Protein AF-A0A937XP77-F1 (afdb_monomer_lite)

Secondary structure (DSSP, 8-state):
--SSGGG--------TTSSS------S-EEEEEETTEEEEEPPPPS----TTS-HHHHHHT-GGGTTTGGGSSSTT--SSS-TT-HHHHHHHTTSS-HHHHHHHHHHHHHH--

pLDDT: mean 81.27, std 15.43, range [44.59, 96.25]

Structure (mmCIF, N/CA/C/O backbone):
data_AF-A0A937XP77-F1
#
_entry.id   AF-A0A937XP77-F1
#
loop_
_atom_site.group_PDB
_atom_site.id
_atom_site.type_symbol
_atom_site.label_atom_id
_atom_site.label_alt_id
_atom_site.label_comp_id
_atom_site.label_asym_id
_atom_site.label_entity_id
_atom_site.label_seq_id
_atom_site.pdbx_PDB_ins_code
_atom_site.Cartn_x
_atom_site.Cartn_y
_atom_site.Cartn_z
_atom_site.occupancy
_atom_site.B_iso_or_equiv
_atom_site.auth_seq_id
_atom_site.auth_comp_id
_atom_site.auth_asym_id
_atom_site.auth_atom_id
_atom_site.pdbx_PDB_model_num
ATOM 1 N N . ASN A 1 1 ? 18.443 -6.732 -19.332 1.00 65.56 1 ASN A N 1
ATOM 2 C CA . ASN A 1 1 ? 19.636 -7.453 -19.828 1.00 65.56 1 ASN A CA 1
ATOM 3 C C . ASN A 1 1 ? 19.634 -8.912 -19.388 1.00 65.56 1 ASN A C 1
ATOM 5 O O . ASN A 1 1 ? 19.532 -9.749 -20.256 1.00 65.56 1 ASN A O 1
ATOM 9 N N . ALA A 1 2 ? 19.617 -9.268 -18.096 1.00 82.00 2 ALA A N 1
ATOM 10 C CA . ALA A 1 2 ? 19.561 -10.694 -17.706 1.00 82.00 2 ALA A CA 1
ATOM 11 C C . ALA A 1 2 ? 18.306 -11.449 -18.210 1.00 82.00 2 ALA A C 1
ATOM 13 O O . ALA A 1 2 ? 18.408 -12.584 -18.653 1.00 82.00 2 ALA A O 1
ATOM 14 N N . LEU A 1 3 ? 17.128 -10.810 -18.170 1.00 79.50 3 LEU A N 1
ATOM 15 C CA . LEU A 1 3 ? 15.864 -11.410 -18.633 1.00 79.50 3 LEU A CA 1
ATOM 16 C C . LEU A 1 3 ? 15.603 -11.235 -20.138 1.00 79.50 3 LEU A C 1
ATOM 18 O O . LEU A 1 3 ? 14.852 -11.997 -20.726 1.00 79.50 3 LEU A O 1
ATOM 22 N N . VAL A 1 4 ? 16.206 -10.218 -20.752 1.00 81.06 4 VAL A N 1
ATOM 23 C CA . VAL A 1 4 ? 16.132 -9.937 -22.192 1.00 81.06 4 VAL A C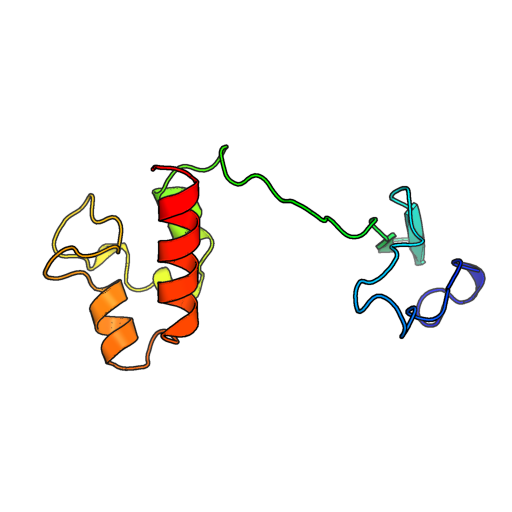A 1
ATOM 24 C C . VAL A 1 4 ? 17.550 -9.532 -22.602 1.00 81.06 4 VAL A C 1
ATOM 26 O O . VAL A 1 4 ? 17.911 -8.367 -22.385 1.00 81.06 4 VAL A O 1
ATOM 29 N N . PRO A 1 5 ? 18.384 -10.482 -23.067 1.00 78.50 5 PRO A N 1
ATOM 30 C CA . PRO A 1 5 ? 19.803 -10.249 -23.359 1.00 78.50 5 PRO A CA 1
ATOM 31 C C . PRO A 1 5 ? 20.014 -9.132 -24.378 1.00 78.50 5 PRO A C 1
ATOM 33 O O . PRO A 1 5 ? 20.790 -8.211 -24.133 1.00 78.50 5 PRO A O 1
ATOM 36 N N . ASP A 1 6 ? 19.204 -9.129 -25.436 1.00 78.62 6 ASP A N 1
ATOM 37 C CA . ASP A 1 6 ? 19.309 -8.173 -26.544 1.00 78.62 6 ASP A CA 1
ATOM 38 C C . ASP A 1 6 ? 18.701 -6.798 -26.231 1.00 78.62 6 ASP A C 1
ATOM 40 O O . ASP A 1 6 ? 18.741 -5.885 -27.055 1.00 78.62 6 ASP A O 1
ATOM 44 N N . ALA A 1 7 ? 18.129 -6.615 -25.034 1.00 73.75 7 ALA A N 1
ATOM 45 C CA . ALA A 1 7 ? 17.506 -5.353 -24.651 1.00 73.75 7 ALA A CA 1
ATOM 46 C C . ALA A 1 7 ? 18.498 -4.184 -24.630 1.00 73.75 7 ALA A C 1
ATOM 48 O O . ALA A 1 7 ? 18.054 -3.041 -24.771 1.00 73.75 7 ALA A O 1
ATOM 49 N N . ASN A 1 8 ? 19.793 -4.462 -24.397 1.00 72.50 8 ASN A N 1
ATOM 50 C CA . ASN A 1 8 ? 20.855 -3.467 -24.200 1.00 72.50 8 ASN A CA 1
ATOM 51 C C . ASN A 1 8 ? 20.374 -2.268 -23.362 1.00 72.50 8 ASN A C 1
ATOM 53 O O . ASN A 1 8 ? 20.649 -1.106 -23.665 1.00 72.50 8 ASN A O 1
ATOM 57 N N . ALA A 1 9 ? 19.580 -2.555 -22.324 1.00 65.88 9 ALA A N 1
ATOM 58 C CA . ALA A 1 9 ? 18.983 -1.544 -21.474 1.00 65.88 9 ALA A CA 1
ATOM 59 C C . ALA A 1 9 ? 20.109 -0.810 -20.745 1.00 65.88 9 ALA A C 1
ATOM 61 O O . ALA A 1 9 ? 20.993 -1.450 -20.168 1.00 65.88 9 ALA A O 1
ATOM 62 N N . ALA A 1 10 ? 20.084 0.522 -20.799 1.00 65.50 10 ALA A N 1
ATOM 63 C CA . ALA A 1 10 ? 21.100 1.353 -20.176 1.00 65.50 10 ALA A CA 1
ATOM 64 C C . ALA A 1 10 ? 21.065 1.162 -18.654 1.00 65.50 10 ALA A C 1
ATOM 66 O O . ALA A 1 10 ? 20.130 1.588 -17.981 1.00 65.50 10 ALA A O 1
ATOM 67 N N . THR A 1 11 ? 22.100 0.533 -18.110 1.00 61.91 11 THR A N 1
ATOM 68 C CA . THR A 1 11 ? 22.314 0.405 -16.668 1.00 61.91 11 THR A CA 1
ATOM 69 C C . THR A 1 11 ? 23.359 1.424 -16.234 1.00 61.91 11 THR A C 1
ATOM 71 O O . THR A 1 11 ? 24.398 1.553 -16.879 1.00 61.91 11 THR A O 1
ATOM 74 N N . ARG A 1 12 ? 23.121 2.144 -15.138 1.00 57.00 12 ARG A N 1
ATOM 75 C CA . ARG A 1 12 ? 24.156 2.936 -14.457 1.00 57.00 12 ARG A CA 1
ATOM 76 C C . ARG A 1 12 ? 24.284 2.462 -13.021 1.00 57.00 12 ARG A C 1
ATOM 78 O O . ARG A 1 12 ? 23.292 2.049 -12.423 1.00 57.00 12 ARG A O 1
ATOM 85 N N . GLU A 1 13 ? 25.496 2.545 -12.482 1.00 53.12 13 GLU A N 1
ATOM 86 C CA . GLU A 1 13 ? 25.729 2.330 -11.058 1.00 53.12 13 GLU A CA 1
ATOM 87 C C . GLU A 1 13 ? 24.952 3.357 -10.228 1.00 53.12 13 GLU A C 1
ATOM 89 O O . GLU A 1 13 ? 24.799 4.526 -10.602 1.00 53.12 13 GLU A O 1
ATOM 94 N N . ILE A 1 14 ? 24.430 2.901 -9.091 1.00 53.25 14 ILE A N 1
ATOM 95 C CA . ILE A 1 14 ? 23.758 3.753 -8.115 1.00 53.25 14 ILE A CA 1
ATOM 96 C C . ILE A 1 14 ? 24.819 4.705 -7.550 1.00 53.25 14 ILE A C 1
ATOM 98 O O . ILE A 1 14 ? 25.799 4.259 -6.962 1.00 53.25 14 ILE A O 1
ATOM 102 N N . SER A 1 15 ? 24.641 6.017 -7.736 1.00 44.59 15 SER A N 1
ATOM 103 C CA . SER A 1 15 ? 25.558 7.015 -7.175 1.00 44.59 15 SER A CA 1
ATOM 104 C C . SER A 1 15 ? 25.566 6.913 -5.648 1.00 44.59 15 SER A C 1
ATOM 106 O O . SER A 1 15 ? 24.582 7.249 -4.988 1.00 44.59 15 SER A O 1
ATOM 108 N N . THR A 1 16 ? 26.692 6.471 -5.090 1.00 48.25 16 THR A N 1
ATOM 109 C CA . THR A 1 16 ? 26.925 6.341 -3.643 1.00 48.25 16 THR A CA 1
ATOM 110 C C . THR A 1 16 ? 26.972 7.690 -2.920 1.00 48.25 16 THR A C 1
ATOM 112 O O . THR A 1 16 ? 26.766 7.743 -1.713 1.00 48.25 16 THR A O 1
ATOM 115 N N . PHE A 1 17 ? 27.184 8.789 -3.652 1.00 47.03 17 PHE A N 1
ATOM 116 C CA . PHE A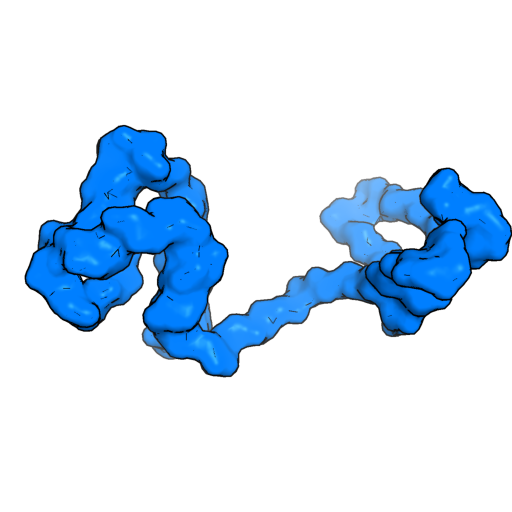 1 17 ? 27.362 10.133 -3.095 1.00 47.03 17 PHE A CA 1
ATOM 117 C C . PHE A 1 17 ? 26.050 10.815 -2.674 1.00 47.03 17 PHE A C 1
ATOM 119 O O . PHE A 1 17 ? 26.049 11.639 -1.767 1.00 47.03 17 PHE A O 1
ATOM 126 N N . LEU A 1 18 ? 24.923 10.495 -3.322 1.00 51.62 18 LEU A N 1
ATOM 127 C CA . LEU A 1 18 ? 23.665 11.237 -3.143 1.00 51.62 18 LEU A CA 1
ATOM 128 C C . LEU A 1 18 ? 22.609 10.515 -2.300 1.00 51.62 18 LEU A C 1
ATOM 130 O O . LEU A 1 18 ? 21.539 11.086 -2.099 1.00 51.62 18 LEU A O 1
ATOM 134 N N . ALA A 1 19 ? 22.858 9.267 -1.874 1.00 44.66 19 ALA A N 1
ATOM 135 C CA . ALA A 1 19 ? 21.880 8.396 -1.198 1.00 44.66 19 ALA A CA 1
ATOM 136 C C . ALA A 1 19 ? 20.473 8.396 -1.848 1.00 44.66 19 ALA A C 1
ATOM 138 O O . ALA A 1 19 ? 19.473 8.047 -1.227 1.00 44.66 19 ALA A O 1
ATOM 139 N N . SER A 1 20 ? 20.391 8.788 -3.120 1.00 47.44 20 SER A N 1
ATOM 140 C CA . SER A 1 20 ? 19.176 8.859 -3.911 1.00 47.44 20 SER A CA 1
ATOM 141 C C . SER A 1 20 ? 19.513 8.313 -5.287 1.00 47.44 20 SER A C 1
ATOM 143 O O . SER A 1 20 ? 20.443 8.761 -5.964 1.00 47.44 20 SER A O 1
ATOM 145 N N . GLY A 1 21 ? 18.789 7.269 -5.683 1.00 47.75 21 GLY A N 1
ATOM 146 C CA . GLY A 1 21 ? 18.933 6.688 -7.006 1.00 47.75 21 GLY A CA 1
ATOM 147 C C . GLY A 1 21 ? 18.616 7.753 -8.049 1.00 47.75 21 GLY A C 1
ATOM 148 O O . GLY A 1 21 ? 17.482 8.221 -8.154 1.00 47.75 21 GLY A O 1
ATOM 149 N N . LYS A 1 22 ? 19.610 8.156 -8.842 1.00 49.66 22 LYS A N 1
ATOM 150 C CA . LYS A 1 22 ? 19.355 8.943 -10.046 1.00 49.66 22 LYS A CA 1
ATOM 151 C C . LYS A 1 22 ? 18.715 7.997 -11.059 1.00 49.66 22 LYS A C 1
ATOM 153 O O . LYS A 1 22 ? 19.414 7.222 -11.712 1.00 49.66 22 LYS A O 1
ATOM 158 N N . HIS A 1 23 ? 17.383 8.008 -11.131 1.00 54.66 23 HIS A N 1
ATOM 159 C CA . HIS A 1 23 ? 16.638 7.211 -12.103 1.00 54.66 23 HIS A CA 1
ATOM 160 C C . HIS A 1 23 ? 17.161 7.551 -13.501 1.00 54.66 23 HIS A C 1
ATOM 162 O O . HIS A 1 23 ? 17.073 8.691 -13.951 1.00 54.66 23 HIS A O 1
ATOM 168 N N . THR A 1 24 ? 17.815 6.581 -14.137 1.00 50.97 24 THR A N 1
ATOM 169 C CA . THR A 1 24 ? 18.416 6.768 -15.464 1.00 50.97 24 THR A CA 1
ATOM 170 C C . THR A 1 24 ? 17.368 6.559 -16.560 1.00 50.97 24 THR A C 1
ATOM 172 O O . THR A 1 24 ? 17.459 7.169 -17.621 1.00 50.97 24 THR A O 1
ATOM 175 N N . THR A 1 25 ? 16.337 5.763 -16.274 1.00 54.72 25 THR A N 1
ATOM 176 C CA . THR A 1 25 ? 15.164 5.559 -17.123 1.00 54.72 25 THR A CA 1
ATOM 177 C C . THR A 1 25 ? 14.254 6.786 -17.025 1.00 54.72 25 THR A C 1
ATOM 179 O O . THR A 1 25 ? 13.742 7.081 -15.947 1.00 54.72 25 THR A O 1
ATOM 182 N N . THR A 1 26 ? 14.090 7.528 -18.124 1.00 60.81 26 THR A N 1
ATOM 183 C CA . THR A 1 26 ? 13.254 8.746 -18.211 1.00 60.81 26 THR A CA 1
ATOM 184 C C . THR A 1 26 ? 11.906 8.514 -18.897 1.00 60.81 26 THR A C 1
ATOM 186 O O . THR A 1 26 ? 11.027 9.365 -18.812 1.00 60.81 26 THR A O 1
ATOM 189 N N . TYR A 1 27 ? 11.721 7.369 -19.556 1.00 70.81 27 TYR A N 1
ATOM 190 C CA . TYR A 1 27 ? 10.496 6.987 -20.260 1.00 70.81 27 TYR A CA 1
ATOM 191 C C . TYR A 1 27 ? 10.213 5.497 -20.066 1.00 70.81 27 TYR A C 1
ATOM 193 O O . TYR A 1 27 ? 11.141 4.705 -19.909 1.00 70.81 27 TYR A O 1
ATOM 201 N N . ALA A 1 28 ? 8.934 5.115 -20.081 1.00 81.69 28 ALA A N 1
ATOM 202 C CA . ALA A 1 28 ? 8.552 3.711 -20.023 1.00 81.69 28 ALA A CA 1
ATOM 203 C C . ALA A 1 28 ? 8.930 3.004 -21.332 1.00 81.69 28 ALA A C 1
ATOM 205 O O . ALA A 1 28 ? 8.676 3.531 -22.419 1.00 81.69 28 ALA A O 1
ATOM 206 N N . ARG A 1 29 ? 9.521 1.811 -21.246 1.00 82.12 29 ARG A N 1
ATOM 207 C CA . ARG A 1 29 ? 9.919 1.021 -22.417 1.00 82.12 29 ARG A CA 1
ATOM 208 C C . ARG A 1 29 ? 9.405 -0.405 -22.319 1.00 82.12 29 ARG A C 1
ATOM 210 O O . ARG A 1 29 ? 9.571 -1.065 -21.301 1.00 82.12 29 ARG A O 1
ATOM 217 N N . LEU A 1 30 ? 8.812 -0.885 -23.408 1.00 87.69 30 LEU A N 1
ATOM 218 C CA . LEU A 1 30 ? 8.351 -2.262 -23.534 1.00 87.69 30 LEU A CA 1
ATOM 219 C C . LEU A 1 30 ? 9.440 -3.128 -24.174 1.00 87.69 30 LEU A C 1
ATOM 221 O O . LEU A 1 30 ? 9.952 -2.814 -25.249 1.00 87.69 30 LEU A O 1
ATOM 225 N N . TYR A 1 31 ? 9.746 -4.246 -23.529 1.00 86.56 31 TYR A N 1
ATOM 226 C CA . TYR A 1 31 ? 10.644 -5.291 -24.000 1.00 86.56 31 TYR A CA 1
ATOM 227 C C . TYR A 1 31 ? 9.848 -6.574 -24.213 1.00 86.56 31 TYR A C 1
ATOM 229 O O . TYR A 1 31 ? 9.149 -7.023 -23.307 1.00 86.56 31 TYR A O 1
ATOM 237 N N . ARG A 1 32 ? 9.950 -7.191 -25.392 1.00 87.31 32 ARG A N 1
ATOM 238 C CA . ARG A 1 32 ? 9.355 -8.513 -25.628 1.00 87.31 32 ARG A CA 1
ATOM 239 C C . ARG A 1 32 ? 10.265 -9.587 -25.037 1.00 87.31 32 ARG A C 1
ATOM 241 O O . ARG A 1 32 ? 11.457 -9.598 -25.317 1.00 87.31 32 ARG A O 1
ATOM 248 N N . LEU A 1 33 ? 9.685 -10.463 -24.224 1.00 84.00 33 LEU A N 1
ATOM 249 C CA . LEU A 1 33 ? 10.355 -11.635 -23.652 1.00 84.00 33 LEU A CA 1
ATOM 250 C C . LEU A 1 33 ? 10.188 -12.856 -24.560 1.00 84.00 33 LEU A C 1
ATOM 252 O O . LEU A 1 33 ? 11.126 -13.617 -24.761 1.00 84.00 33 LEU A O 1
ATOM 256 N N . ALA A 1 34 ? 8.984 -13.037 -25.101 1.00 83.81 34 ALA A N 1
ATOM 257 C CA . ALA A 1 34 ? 8.635 -14.108 -26.025 1.00 83.81 34 ALA A CA 1
ATOM 258 C C . ALA A 1 34 ? 7.529 -13.633 -26.981 1.00 83.81 34 ALA A C 1
ATOM 260 O O . ALA A 1 34 ? 7.090 -12.482 -26.923 1.00 83.81 34 ALA A O 1
ATOM 261 N N . ALA A 1 35 ? 7.037 -14.530 -27.843 1.00 86.06 35 ALA A N 1
ATOM 262 C CA . ALA A 1 35 ? 5.964 -14.228 -28.794 1.00 86.06 35 ALA A CA 1
ATOM 263 C C . ALA A 1 35 ? 4.708 -13.640 -28.118 1.00 86.06 35 ALA A C 1
ATOM 265 O O . ALA A 1 35 ? 4.050 -12.766 -28.682 1.00 86.06 35 ALA A O 1
ATOM 266 N N . THR A 1 36 ? 4.410 -14.077 -26.892 1.00 91.69 36 THR A N 1
ATOM 267 C CA . THR A 1 36 ? 3.191 -13.722 -26.150 1.00 91.69 36 THR A CA 1
ATOM 268 C C . THR A 1 36 ? 3.449 -13.033 -24.807 1.00 91.69 36 THR A C 1
ATOM 270 O O . THR A 1 36 ? 2.507 -12.825 -24.047 1.00 91.69 36 THR A O 1
ATOM 273 N N . SER A 1 37 ? 4.691 -12.648 -24.489 1.00 91.31 37 SER A N 1
ATOM 274 C CA . SER A 1 37 ? 5.029 -12.011 -23.207 1.00 91.31 37 SER A CA 1
ATOM 275 C C . SER A 1 37 ? 5.950 -10.801 -23.364 1.00 91.31 37 SER A C 1
ATOM 277 O O . SER A 1 37 ? 6.787 -10.729 -24.269 1.00 91.31 37 SER A O 1
ATOM 279 N N . ALA A 1 38 ? 5.792 -9.829 -22.466 1.00 91.94 38 ALA A N 1
ATOM 280 C CA . ALA A 1 38 ? 6.569 -8.597 -22.455 1.00 91.94 38 ALA A CA 1
ATOM 281 C C . ALA A 1 38 ? 6.773 -8.062 -21.030 1.00 91.94 38 ALA A C 1
ATOM 283 O O . ALA A 1 38 ? 5.979 -8.339 -20.133 1.00 91.94 38 ALA A O 1
ATOM 284 N N . ILE A 1 39 ? 7.829 -7.274 -20.848 1.00 90.19 39 ILE A N 1
ATOM 285 C CA . ILE A 1 39 ? 8.119 -6.480 -19.650 1.00 90.19 39 ILE A CA 1
ATOM 286 C C . ILE A 1 39 ? 8.018 -5.009 -20.028 1.00 90.19 39 ILE A C 1
ATOM 288 O O . ILE A 1 39 ? 8.532 -4.606 -21.069 1.00 90.19 39 ILE A O 1
ATOM 292 N N . ILE A 1 40 ? 7.408 -4.201 -19.166 1.00 88.88 40 ILE A N 1
ATOM 293 C CA . ILE A 1 40 ? 7.481 -2.744 -19.257 1.00 88.88 40 ILE A CA 1
ATOM 294 C C . ILE A 1 40 ? 8.413 -2.266 -18.147 1.00 88.88 40 ILE A C 1
ATOM 296 O O . ILE A 1 40 ? 8.122 -2.460 -16.969 1.00 88.88 40 ILE A O 1
ATOM 300 N N . ASP A 1 41 ? 9.539 -1.674 -18.531 1.00 84.12 41 ASP A N 1
ATOM 301 C CA . ASP A 1 41 ? 10.427 -0.970 -17.611 1.00 84.12 41 ASP A CA 1
ATOM 302 C C . ASP A 1 41 ? 9.945 0.475 -17.493 1.00 84.12 41 ASP A C 1
ATOM 304 O O . ASP A 1 41 ? 9.933 1.209 -18.483 1.00 84.12 41 ASP A O 1
ATOM 308 N N . CYS A 1 42 ? 9.492 0.866 -16.306 1.00 78.19 42 CYS A N 1
ATOM 309 C CA . CYS A 1 42 ? 8.994 2.209 -16.037 1.00 78.19 42 CYS A CA 1
ATOM 310 C C . CYS A 1 42 ? 10.051 3.026 -15.286 1.00 78.19 42 CYS A C 1
ATOM 312 O O . CYS A 1 42 ? 10.778 2.478 -14.454 1.00 78.19 42 CYS A O 1
ATOM 314 N N . PRO A 1 43 ? 10.116 4.351 -15.509 1.00 77.25 43 PRO A N 1
ATOM 315 C CA . PRO A 1 43 ? 10.913 5.222 -14.658 1.00 77.25 43 PRO A CA 1
ATOM 316 C C . PRO A 1 43 ? 10.480 5.072 -13.194 1.00 77.25 43 PRO A C 1
ATOM 318 O O . PRO A 1 43 ? 9.301 4.865 -12.897 1.00 77.25 43 PRO A O 1
ATOM 321 N N . GLY A 1 44 ? 11.431 5.206 -12.269 1.00 66.75 44 GLY A N 1
ATOM 322 C CA . GLY A 1 44 ? 11.108 5.243 -10.848 1.00 66.75 44 GLY A CA 1
ATOM 323 C C . GLY A 1 44 ? 10.179 6.418 -10.547 1.00 66.75 44 GLY A C 1
ATOM 324 O O . GLY A 1 44 ? 10.507 7.571 -10.823 1.00 66.75 44 GLY A O 1
ATOM 325 N N . MET A 1 45 ? 9.010 6.117 -9.996 1.00 67.62 45 MET A N 1
ATOM 326 C CA . MET A 1 45 ? 8.054 7.107 -9.513 1.00 67.62 45 MET A CA 1
ATOM 327 C C . MET A 1 45 ? 8.574 7.740 -8.218 1.00 67.62 45 MET A C 1
ATOM 329 O O . MET A 1 45 ? 8.887 7.035 -7.260 1.00 67.62 45 MET A O 1
ATOM 333 N N . ARG A 1 46 ? 8.693 9.071 -8.199 1.00 61.50 46 ARG A N 1
ATOM 334 C CA . ARG A 1 46 ? 9.118 9.825 -7.006 1.00 61.50 46 ARG A CA 1
ATOM 335 C C . ARG A 1 46 ? 7.954 10.172 -6.089 1.00 61.50 46 ARG A C 1
ATOM 337 O O . ARG A 1 46 ? 8.121 10.188 -4.877 1.00 61.50 46 ARG A O 1
ATOM 344 N N . GLU A 1 47 ? 6.788 10.401 -6.675 1.00 62.97 47 GLU A N 1
ATOM 345 C CA . GLU A 1 47 ? 5.559 10.740 -5.972 1.00 62.97 47 GLU A CA 1
ATOM 346 C C . GLU A 1 47 ? 4.400 9.971 -6.607 1.00 62.97 47 GLU A C 1
ATOM 348 O O . GLU A 1 47 ? 4.354 9.775 -7.824 1.00 62.97 47 GLU A O 1
ATOM 353 N N . PHE A 1 48 ? 3.484 9.501 -5.766 1.00 67.19 48 PHE A N 1
ATOM 354 C CA . PHE A 1 48 ? 2.245 8.852 -6.174 1.00 67.19 48 PHE A CA 1
ATOM 355 C C . PHE A 1 48 ? 1.104 9.533 -5.440 1.00 67.19 48 PHE A C 1
ATOM 357 O O . PHE A 1 48 ? 1.021 9.431 -4.218 1.00 67.19 48 PHE A O 1
ATOM 364 N N . GLY A 1 49 ? 0.255 10.247 -6.175 1.00 68.81 49 GLY A N 1
ATOM 365 C CA . GLY A 1 49 ? -0.926 10.876 -5.597 1.00 68.81 49 GLY A CA 1
ATOM 366 C C . GLY A 1 49 ? -2.021 9.840 -5.373 1.00 68.81 49 GLY A C 1
ATOM 367 O O . GLY A 1 49 ? -2.511 9.243 -6.337 1.00 68.81 49 GLY A O 1
ATOM 368 N N . LEU A 1 50 ? -2.427 9.639 -4.119 1.00 81.56 50 LEU A N 1
ATOM 369 C CA . LEU A 1 50 ? -3.553 8.769 -3.765 1.00 81.56 50 LEU A CA 1
ATOM 370 C C . LEU A 1 50 ? -4.870 9.547 -3.624 1.00 81.56 50 LEU A C 1
ATOM 372 O O . LEU A 1 50 ? -5.897 8.935 -3.350 1.00 81.56 50 LEU A O 1
ATOM 376 N N . ALA A 1 51 ? -4.858 10.853 -3.909 1.00 76.06 51 ALA A N 1
ATOM 377 C CA . ALA A 1 51 ? -5.991 11.775 -3.792 1.00 76.06 51 ALA A CA 1
ATOM 378 C C . ALA A 1 51 ? -7.273 11.348 -4.529 1.00 76.06 51 ALA A C 1
ATOM 380 O O . ALA A 1 51 ? -8.366 11.792 -4.195 1.00 76.06 51 ALA A O 1
ATOM 381 N N . HIS A 1 52 ? -7.154 10.500 -5.551 1.00 81.25 52 HIS A N 1
ATOM 382 C CA . HIS A 1 52 ? -8.291 9.987 -6.316 1.00 81.25 52 HIS A CA 1
ATOM 383 C C . HIS A 1 52 ? -9.014 8.819 -5.625 1.00 81.25 52 HIS A C 1
ATOM 385 O O . HIS A 1 52 ? -10.109 8.446 -6.046 1.00 81.25 52 HIS A O 1
ATOM 391 N N . LEU A 1 53 ? -8.410 8.207 -4.605 1.00 87.75 53 LEU A N 1
ATOM 392 C CA . LEU A 1 53 ? -9.045 7.149 -3.830 1.00 87.75 53 LEU A CA 1
ATOM 393 C C . LEU A 1 53 ? -9.910 7.771 -2.736 1.00 87.75 53 LEU A C 1
ATOM 395 O O . LEU A 1 53 ? -9.579 8.823 -2.198 1.00 87.75 53 LEU A O 1
ATOM 399 N N . ASP A 1 54 ? -11.005 7.104 -2.380 1.00 89.25 54 ASP A N 1
ATOM 400 C CA . ASP A 1 54 ? -11.695 7.351 -1.115 1.00 89.25 54 ASP A CA 1
ATOM 401 C C . ASP A 1 54 ? -11.102 6.468 0.003 1.00 89.25 54 ASP A C 1
ATOM 403 O O . ASP A 1 54 ? -10.310 5.549 -0.236 1.00 89.25 54 ASP A O 1
ATOM 407 N N . TRP A 1 55 ? -11.485 6.737 1.254 1.00 88.25 55 TRP A N 1
ATOM 408 C CA . TRP A 1 55 ? -10.930 6.020 2.404 1.00 88.25 55 TRP A CA 1
ATOM 409 C C . TRP A 1 55 ? -11.235 4.512 2.362 1.00 88.25 55 TRP A C 1
ATOM 411 O O . TRP A 1 55 ? -10.448 3.708 2.863 1.00 88.25 55 TRP A O 1
ATOM 421 N N . ARG A 1 56 ? -12.356 4.116 1.737 1.00 90.06 56 ARG A N 1
ATOM 422 C CA . ARG A 1 56 ? -12.761 2.710 1.588 1.00 90.06 56 ARG A CA 1
ATOM 423 C C . ARG A 1 56 ? -11.841 1.988 0.610 1.00 90.06 56 ARG A C 1
ATOM 425 O O . ARG A 1 56 ? -11.349 0.905 0.920 1.00 90.06 56 ARG A O 1
ATOM 432 N N . ASN A 1 57 ? -11.568 2.598 -0.539 1.00 91.75 57 ASN A N 1
ATOM 433 C CA . ASN A 1 57 ? -10.659 2.073 -1.550 1.00 91.75 57 ASN A CA 1
ATOM 434 C C . ASN A 1 57 ? -9.213 2.063 -1.048 1.00 91.75 57 ASN A C 1
ATOM 436 O O . ASN A 1 57 ? -8.496 1.085 -1.275 1.00 91.75 57 ASN A O 1
ATOM 440 N N . LEU A 1 58 ? -8.805 3.089 -0.293 1.00 91.94 58 LEU A N 1
ATOM 441 C CA . LEU A 1 58 ? -7.508 3.099 0.375 1.00 91.94 58 LEU A CA 1
ATOM 442 C C . LEU A 1 58 ? -7.376 1.906 1.331 1.00 91.94 58 LEU A C 1
ATOM 444 O O . LEU A 1 58 ? -6.401 1.163 1.237 1.00 91.94 58 LEU A O 1
ATOM 448 N N . ALA A 1 59 ? -8.364 1.674 2.203 1.00 92.62 59 ALA A N 1
ATOM 449 C CA . ALA A 1 59 ? -8.366 0.529 3.116 1.00 92.62 59 ALA A CA 1
ATOM 450 C C . ALA A 1 59 ? -8.378 -0.819 2.366 1.00 92.62 59 ALA A C 1
ATOM 452 O O . ALA A 1 59 ? -7.668 -1.746 2.755 1.00 92.62 59 ALA A O 1
ATOM 453 N N . ALA A 1 60 ? -9.113 -0.924 1.253 1.00 92.25 60 ALA A N 1
ATOM 454 C CA . ALA A 1 60 ? -9.173 -2.131 0.423 1.00 92.25 60 ALA A CA 1
ATOM 455 C C . ALA A 1 60 ? -7.830 -2.491 -0.252 1.00 92.25 60 ALA A C 1
ATOM 457 O O . ALA A 1 60 ? -7.586 -3.669 -0.560 1.00 92.25 60 ALA A O 1
ATOM 458 N N . GLY A 1 61 ? -6.946 -1.502 -0.445 1.00 92.62 61 GLY A N 1
ATOM 459 C CA . GLY A 1 61 ? -5.570 -1.690 -0.918 1.00 92.62 61 GLY A CA 1
ATOM 460 C C . GLY A 1 61 ? -4.664 -2.426 0.079 1.00 92.62 61 GLY A C 1
ATOM 461 O O . GLY A 1 61 ? -3.662 -3.029 -0.314 1.00 92.62 61 GLY A O 1
ATOM 462 N N . PHE A 1 62 ? -5.029 -2.455 1.363 1.00 94.25 62 PHE A N 1
ATOM 463 C CA . PHE A 1 62 ? -4.337 -3.227 2.393 1.00 94.25 62 PHE A CA 1
ATOM 464 C C . PHE A 1 62 ? -4.980 -4.614 2.496 1.00 94.25 62 PHE A C 1
ATOM 466 O O . PHE A 1 62 ? -6.000 -4.814 3.154 1.00 94.25 62 PHE A O 1
ATOM 473 N N . ARG A 1 63 ? -4.385 -5.607 1.821 1.00 94.44 63 ARG A N 1
ATOM 474 C CA . ARG A 1 63 ? -4.911 -6.986 1.743 1.00 94.44 63 ARG A CA 1
ATOM 475 C C . ARG A 1 63 ? -5.226 -7.582 3.118 1.00 94.44 63 ARG A C 1
ATOM 477 O O . ARG A 1 63 ? -6.216 -8.294 3.262 1.00 94.44 63 ARG A O 1
ATOM 484 N N . GLU A 1 64 ? -4.391 -7.303 4.105 1.00 93.75 64 GLU A N 1
ATOM 485 C CA . GLU A 1 64 ? -4.520 -7.794 5.471 1.00 93.75 64 GLU A CA 1
ATOM 486 C C . GLU A 1 64 ? -5.695 -7.179 6.248 1.00 93.75 64 GLU A C 1
ATOM 488 O O . GLU A 1 64 ? -6.095 -7.735 7.265 1.00 93.75 64 GLU A O 1
ATOM 493 N N . PHE A 1 65 ? -6.298 -6.086 5.764 1.00 95.25 65 PHE A N 1
ATOM 494 C CA . PHE A 1 65 ? -7.482 -5.486 6.391 1.00 95.25 65 PHE A CA 1
ATOM 495 C C . PHE A 1 65 ? -8.769 -6.214 6.003 1.00 95.25 65 PHE A C 1
ATOM 497 O O . PHE A 1 65 ? -9.709 -6.246 6.795 1.00 95.25 65 PHE A O 1
ATOM 504 N N . ARG A 1 66 ? -8.804 -6.843 4.819 1.00 93.12 66 ARG A N 1
ATOM 505 C CA . ARG A 1 66 ? -10.006 -7.466 4.233 1.00 93.12 66 ARG A CA 1
ATOM 506 C C . ARG A 1 66 ? -10.788 -8.384 5.187 1.00 93.12 66 ARG A C 1
ATOM 508 O O . ARG A 1 66 ? -12.010 -8.302 5.183 1.00 93.12 66 ARG A O 1
ATOM 515 N N . PRO A 1 67 ? -10.158 -9.228 6.030 1.00 94.38 67 PRO A N 1
ATOM 516 C CA . PRO A 1 67 ? -10.905 -10.085 6.955 1.00 94.38 67 PRO A CA 1
ATOM 517 C C . PRO A 1 67 ? -11.590 -9.332 8.109 1.00 94.38 67 PRO A C 1
ATOM 519 O O . PRO A 1 67 ? -12.400 -9.926 8.822 1.00 94.38 67 PRO A O 1
ATOM 522 N N . TYR A 1 68 ? -11.237 -8.064 8.336 1.00 94.19 68 TYR A N 1
ATOM 523 C CA . TYR A 1 68 ? -11.580 -7.301 9.538 1.00 94.19 68 TYR A CA 1
ATOM 524 C C . TYR A 1 68 ? -12.402 -6.040 9.259 1.00 94.19 68 TYR A C 1
ATOM 526 O O . TYR A 1 68 ? -13.096 -5.584 10.163 1.00 94.19 68 TYR A O 1
ATOM 534 N N . THR A 1 69 ? -12.362 -5.484 8.046 1.00 90.62 69 THR A N 1
ATOM 535 C CA . THR A 1 69 ? -13.061 -4.235 7.677 1.00 90.62 69 THR A CA 1
ATOM 536 C C . THR A 1 69 ? -14.561 -4.279 7.976 1.00 90.62 69 THR A C 1
ATOM 538 O O . THR A 1 69 ? -15.101 -3.328 8.530 1.00 90.62 69 THR A O 1
ATOM 541 N N . GLU A 1 70 ? -15.221 -5.407 7.703 1.00 90.31 70 GLU A N 1
ATOM 542 C CA . GLU A 1 70 ? -16.661 -5.605 7.958 1.00 90.31 70 GLU A CA 1
ATOM 543 C C . GLU A 1 70 ? -16.985 -5.991 9.410 1.00 90.31 70 GLU A C 1
ATOM 545 O O . GLU A 1 70 ? -18.146 -6.049 9.800 1.00 90.31 70 GLU A O 1
ATOM 550 N N . ARG A 1 71 ? -15.964 -6.262 10.232 1.00 93.75 71 ARG A N 1
ATOM 551 C CA . ARG A 1 71 ? -16.120 -6.666 11.641 1.00 93.75 71 ARG A CA 1
ATOM 552 C C . ARG A 1 71 ? -15.974 -5.497 12.608 1.00 93.75 71 ARG A C 1
ATOM 554 O O . ARG A 1 71 ? -15.966 -5.695 13.822 1.00 93.75 71 ARG A O 1
ATOM 561 N N . CYS A 1 72 ? -15.789 -4.290 12.085 1.00 94.25 72 CYS A N 1
ATOM 562 C CA . CYS A 1 72 ? -15.753 -3.088 12.896 1.00 94.25 72 CYS A CA 1
ATOM 563 C C . CYS A 1 72 ? -17.103 -2.838 13.5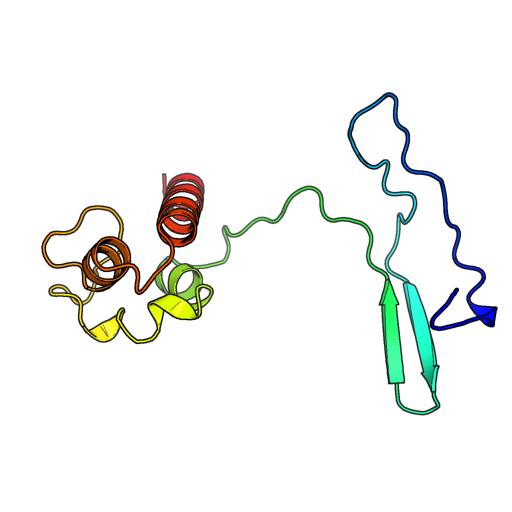64 1.00 94.25 72 CYS A C 1
ATOM 565 O O . CYS A 1 72 ? -18.157 -3.090 12.988 1.00 94.25 72 CYS A O 1
ATOM 567 N N . ARG A 1 73 ? -17.059 -2.269 14.773 1.00 93.06 73 ARG A N 1
ATOM 568 C CA . ARG A 1 73 ? -18.265 -1.860 15.503 1.00 93.06 73 ARG A CA 1
ATOM 569 C C . ARG A 1 73 ? -19.138 -0.881 14.707 1.00 93.06 73 ARG A C 1
ATOM 571 O O . ARG A 1 73 ? -20.356 -0.917 14.842 1.00 93.06 73 ARG A O 1
ATOM 578 N N . PHE A 1 74 ? -18.511 -0.007 13.920 1.00 90.94 74 PHE A N 1
ATOM 579 C CA . PHE A 1 74 ? -19.181 1.033 13.142 1.00 90.94 74 PHE A CA 1
ATOM 580 C C . PHE A 1 74 ? -19.038 0.777 11.631 1.00 90.94 74 PHE A C 1
ATOM 582 O O . PHE A 1 74 ? -17.914 0.519 11.184 1.00 90.94 74 PHE A O 1
ATOM 589 N N . PRO A 1 75 ? -20.123 0.888 10.836 1.00 87.31 75 PRO A N 1
ATOM 590 C CA . PRO A 1 75 ? -20.093 0.705 9.375 1.00 87.31 75 PRO A CA 1
ATOM 591 C C . PRO A 1 75 ? -19.253 1.735 8.599 1.00 87.31 75 PRO A C 1
ATOM 593 O O . PRO A 1 75 ? -18.895 1.514 7.440 1.00 87.31 75 PRO A O 1
ATOM 596 N N . ASP A 1 76 ? -18.966 2.880 9.211 1.00 89.81 76 ASP A N 1
ATOM 597 C CA . ASP A 1 76 ? -18.180 3.996 8.679 1.00 89.81 76 ASP A CA 1
ATOM 598 C C . ASP A 1 76 ? -16.819 4.148 9.384 1.00 89.81 76 ASP A C 1
ATOM 600 O O . ASP A 1 76 ? -16.175 5.194 9.295 1.00 89.81 76 ASP A O 1
ATOM 604 N N . CYS A 1 77 ? -16.362 3.093 10.071 1.00 93.12 77 CYS A N 1
ATOM 605 C CA . CYS A 1 77 ? -15.065 3.064 10.740 1.00 93.12 77 CYS A CA 1
ATOM 606 C C . CYS A 1 77 ? -13.925 3.298 9.740 1.00 93.12 77 CYS A C 1
ATOM 608 O O . CYS A 1 77 ? -13.721 2.499 8.827 1.00 93.12 77 CYS A O 1
ATOM 610 N N . ARG A 1 78 ? -13.128 4.348 9.959 1.00 91.75 78 ARG A N 1
ATOM 611 C CA . ARG A 1 78 ? -11.990 4.719 9.105 1.00 91.75 78 ARG A CA 1
ATOM 612 C C . ARG A 1 78 ? -10.672 4.095 9.560 1.00 91.75 78 ARG A C 1
ATOM 614 O O . ARG A 1 78 ? -9.628 4.407 8.994 1.00 91.75 78 ARG A O 1
ATOM 621 N N . HIS A 1 79 ? -10.698 3.231 10.573 1.00 92.75 79 HIS A N 1
ATOM 622 C CA . HIS A 1 79 ? -9.538 2.536 11.142 1.00 92.75 79 HIS A CA 1
ATOM 623 C C . HIS A 1 79 ? -8.419 3.464 11.651 1.00 92.75 79 HIS A C 1
ATOM 625 O O . HIS A 1 79 ? -7.239 3.099 11.657 1.00 92.75 79 HIS A O 1
ATOM 631 N N . ARG A 1 80 ? -8.781 4.667 12.105 1.00 88.81 80 ARG A N 1
ATOM 632 C CA . ARG A 1 80 ? -7.860 5.625 12.722 1.00 88.81 80 ARG A CA 1
ATOM 633 C C . ARG A 1 80 ? -7.806 5.376 14.222 1.00 88.81 80 ARG A C 1
ATOM 635 O O . ARG A 1 80 ? -6.908 4.671 14.670 1.00 88.81 80 ARG A O 1
ATOM 642 N N . ASN A 1 81 ? -8.778 5.892 14.966 1.00 88.50 81 ASN A N 1
ATOM 643 C CA . ASN A 1 81 ? -8.823 5.846 16.433 1.00 88.50 81 ASN A CA 1
ATOM 644 C C . ASN A 1 81 ? -10.201 5.413 16.965 1.00 88.50 81 ASN A C 1
ATOM 646 O O . ASN A 1 81 ? -10.518 5.644 18.130 1.00 88.50 81 ASN A O 1
ATOM 650 N N . GLU A 1 82 ? -11.047 4.822 16.121 1.00 90.75 82 GLU A N 1
ATOM 651 C CA . GLU A 1 82 ? -12.407 4.458 16.499 1.00 90.75 82 GLU A CA 1
ATOM 652 C C . GLU A 1 82 ? -12.421 3.318 17.533 1.00 90.75 82 GLU A C 1
ATOM 654 O O . GLU A 1 82 ? -11.735 2.301 17.354 1.00 90.75 82 GLU A O 1
ATOM 659 N N . PRO A 1 83 ? -13.242 3.430 18.592 1.00 90.06 83 PRO A N 1
ATOM 660 C CA . PRO A 1 83 ? -13.371 2.369 19.578 1.00 90.06 83 PRO A CA 1
ATOM 661 C C . PRO A 1 83 ? -14.050 1.141 18.954 1.00 90.06 83 PRO A C 1
ATOM 663 O O . PRO A 1 83 ? -15.074 1.249 18.281 1.00 90.06 83 PRO A O 1
ATOM 666 N N . GLY A 1 84 ? -13.502 -0.053 19.192 1.00 91.06 84 GLY A N 1
ATOM 667 C CA . GLY A 1 84 ? -14.029 -1.292 18.603 1.00 91.06 84 GLY A CA 1
ATOM 668 C C . GLY A 1 84 ? -13.695 -1.473 17.116 1.00 91.06 84 GLY A C 1
ATOM 669 O O . GLY A 1 84 ? -14.395 -2.199 16.408 1.00 91.06 84 GLY A O 1
ATOM 670 N N . CYS A 1 85 ? -12.638 -0.822 16.627 1.00 95.69 85 CYS A N 1
ATOM 671 C CA . CYS A 1 85 ? -12.0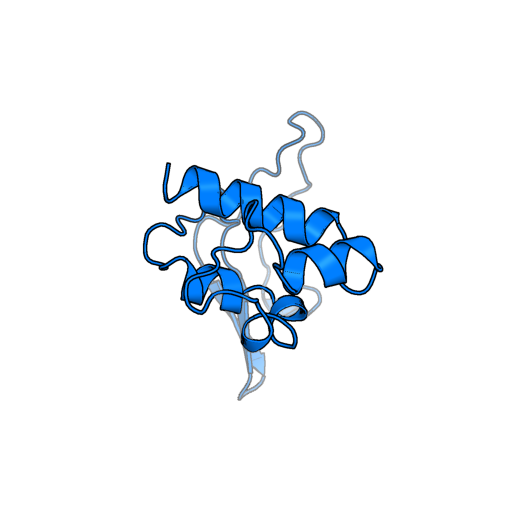92 -1.081 15.301 1.00 95.69 85 CYS A CA 1
ATOM 672 C C . CYS A 1 85 ? -11.448 -2.479 15.245 1.00 95.69 85 CYS A C 1
ATOM 674 O O . CYS A 1 85 ? -10.428 -2.740 15.886 1.00 95.69 85 CYS A O 1
ATOM 676 N N . ALA A 1 86 ? -12.018 -3.377 14.440 1.00 95.94 86 ALA A N 1
ATOM 677 C CA . ALA A 1 86 ? -11.510 -4.740 14.290 1.00 95.94 86 ALA A CA 1
ATOM 678 C C . ALA A 1 86 ? -10.106 -4.784 13.668 1.00 95.94 86 ALA A C 1
ATOM 680 O O . ALA A 1 86 ? -9.308 -5.639 14.041 1.00 95.94 86 ALA A O 1
ATOM 681 N N . VAL A 1 87 ? -9.773 -3.834 12.786 1.00 95.31 87 VAL A N 1
ATOM 682 C CA . VAL A 1 87 ? -8.424 -3.684 12.211 1.00 95.31 87 VAL A CA 1
ATOM 683 C C . VAL A 1 87 ? -7.405 -3.291 13.289 1.00 95.31 87 VAL A C 1
ATOM 685 O O . VAL A 1 87 ? -6.323 -3.872 13.355 1.00 95.31 87 VAL A O 1
ATOM 688 N N . ALA A 1 88 ? -7.753 -2.361 14.184 1.00 95.19 88 ALA A N 1
ATOM 689 C CA . ALA A 1 88 ? -6.881 -1.973 15.295 1.00 95.19 88 ALA A CA 1
ATOM 690 C C . ALA A 1 88 ? -6.664 -3.139 16.274 1.00 95.19 88 ALA A C 1
ATOM 692 O O . ALA A 1 88 ? -5.531 -3.413 16.663 1.00 95.19 88 ALA A O 1
ATOM 693 N N . ASN A 1 89 ? -7.723 -3.888 16.594 1.00 95.50 89 ASN A N 1
ATOM 694 C CA . ASN A 1 89 ? -7.630 -5.086 17.435 1.00 95.50 89 ASN A CA 1
ATOM 695 C C . ASN A 1 89 ? -6.793 -6.196 16.777 1.00 95.50 89 ASN A C 1
ATOM 697 O O . ASN A 1 89 ? -6.001 -6.866 17.440 1.00 95.50 89 ASN A O 1
ATOM 701 N N . ALA A 1 90 ? -6.943 -6.398 15.466 1.00 95.25 90 ALA A N 1
ATOM 702 C CA . ALA A 1 90 ? -6.129 -7.344 14.711 1.00 95.25 90 ALA A CA 1
ATOM 703 C C . ALA A 1 90 ? -4.648 -6.936 14.708 1.00 95.25 90 ALA A C 1
ATOM 705 O O . ALA A 1 90 ? -3.783 -7.802 14.820 1.00 95.25 90 ALA A O 1
ATOM 706 N N . SER A 1 91 ? -4.350 -5.635 14.666 1.00 95.25 91 SER A N 1
ATOM 707 C CA . SER A 1 91 ? -2.981 -5.140 14.827 1.00 95.25 91 SER A CA 1
ATOM 708 C C . SER A 1 91 ? -2.438 -5.324 16.244 1.00 95.25 91 SER A C 1
ATOM 710 O O . SER A 1 91 ? -1.270 -5.658 16.388 1.00 95.25 91 SER A O 1
ATOM 712 N N . ALA A 1 92 ? -3.263 -5.147 17.278 1.00 93.81 92 ALA A N 1
ATOM 713 C CA . ALA A 1 92 ? -2.857 -5.356 18.671 1.00 93.81 92 ALA A CA 1
ATOM 714 C C . ALA A 1 92 ? -2.634 -6.840 19.024 1.00 93.81 92 ALA A C 1
ATOM 716 O O . ALA A 1 92 ? -2.010 -7.150 20.030 1.00 93.81 92 ALA A O 1
ATOM 717 N N . THR A 1 93 ? -3.162 -7.755 18.204 1.00 94.62 93 THR A N 1
ATOM 718 C CA . THR A 1 93 ? -3.017 -9.214 18.352 1.00 94.62 93 THR A CA 1
ATOM 719 C C . THR A 1 93 ? -2.050 -9.814 17.325 1.00 94.62 93 THR A C 1
ATOM 721 O O . THR A 1 93 ? -2.142 -11.004 17.033 1.00 94.62 93 THR A O 1
ATOM 724 N N . ASP A 1 94 ? -1.178 -8.987 16.731 1.00 93.50 94 ASP A N 1
ATOM 725 C CA . ASP A 1 94 ? -0.163 -9.359 15.728 1.00 93.50 94 ASP A CA 1
ATOM 726 C C . ASP A 1 94 ? -0.694 -10.068 14.467 1.00 93.50 94 ASP A C 1
ATOM 728 O O . ASP A 1 94 ? 0.067 -10.615 13.667 1.00 93.50 94 ASP A O 1
ATOM 732 N N . ARG A 1 95 ? -2.008 -10.014 14.214 1.00 95.50 95 ARG A N 1
ATOM 733 C CA . ARG A 1 95 ? -2.603 -10.514 12.961 1.00 95.50 95 ARG A CA 1
ATOM 734 C C . ARG A 1 95 ? -2.408 -9.549 11.797 1.00 95.50 95 ARG A C 1
ATOM 736 O O . ARG A 1 95 ? -2.423 -9.960 10.640 1.00 95.50 95 ARG A O 1
ATOM 743 N N . ILE A 1 96 ? -2.227 -8.268 12.107 1.00 95.81 96 ILE A N 1
ATOM 744 C CA . ILE A 1 96 ? -1.803 -7.227 11.174 1.00 95.81 96 ILE A CA 1
ATOM 745 C C . ILE A 1 96 ? -0.503 -6.650 11.718 1.00 95.81 96 ILE A C 1
ATOM 747 O O . ILE A 1 96 ? -0.447 -6.223 12.867 1.00 95.81 96 ILE A O 1
ATOM 751 N N . ALA A 1 97 ? 0.535 -6.589 10.886 1.00 96.25 97 ALA A N 1
ATOM 752 C CA . ALA A 1 97 ? 1.792 -5.980 11.296 1.00 96.25 97 ALA A CA 1
ATOM 753 C C . ALA A 1 97 ? 1.564 -4.502 11.692 1.00 96.25 97 ALA A C 1
ATOM 755 O O . ALA A 1 97 ? 1.045 -3.744 10.864 1.00 96.25 97 ALA A O 1
ATOM 756 N N . PRO A 1 98 ? 2.005 -4.043 12.880 1.00 94.25 98 PRO A N 1
ATOM 757 C CA . PRO A 1 98 ? 1.770 -2.668 13.342 1.00 94.25 98 PRO A CA 1
ATOM 758 C C . PRO A 1 98 ? 2.230 -1.594 12.350 1.00 94.25 98 PRO A C 1
ATOM 760 O O . PRO A 1 98 ? 1.539 -0.603 12.118 1.00 94.25 98 PRO A O 1
ATOM 763 N N . ARG A 1 99 ? 3.352 -1.843 11.661 1.00 95.69 99 ARG A N 1
ATOM 764 C CA . ARG A 1 99 ? 3.878 -0.973 10.597 1.00 95.69 99 ARG A CA 1
ATOM 765 C C . ARG A 1 99 ? 2.870 -0.724 9.470 1.00 95.69 99 ARG A C 1
ATOM 767 O O . ARG A 1 99 ? 2.889 0.343 8.864 1.00 95.69 99 ARG A O 1
ATOM 774 N N . ARG A 1 100 ? 2.024 -1.704 9.147 1.00 95.62 100 ARG A N 1
ATOM 775 C CA . ARG A 1 100 ? 1.039 -1.601 8.063 1.00 95.62 100 ARG A CA 1
ATOM 776 C C . ARG A 1 100 ? -0.137 -0.717 8.459 1.00 95.62 100 ARG A C 1
ATOM 778 O O . ARG A 1 100 ? -0.515 0.150 7.676 1.00 95.62 100 ARG A O 1
ATOM 785 N N . LEU A 1 101 ? -0.649 -0.878 9.681 1.00 95.19 101 LEU A N 1
ATOM 786 C CA . LEU A 1 101 ? -1.685 0.005 10.219 1.00 95.19 101 LEU A CA 1
ATOM 787 C C . LEU A 1 101 ? -1.177 1.445 10.3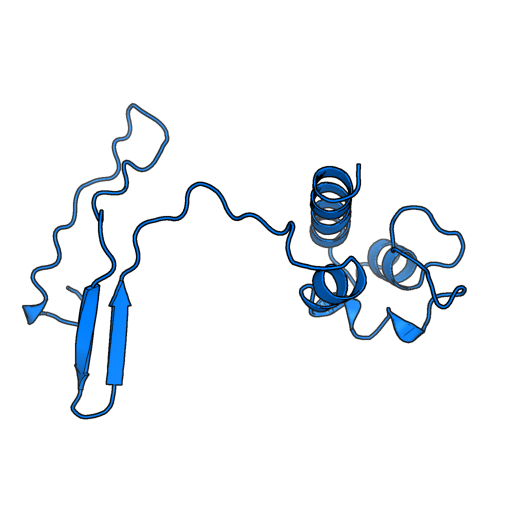55 1.00 95.19 101 LEU A C 1
ATOM 789 O O . LEU A 1 101 ? -1.875 2.385 9.982 1.00 95.19 101 LEU A O 1
ATOM 793 N N . GLU A 1 102 ? 0.059 1.619 10.821 1.00 94.75 102 GLU A N 1
ATOM 794 C CA . GLU A 1 102 ? 0.687 2.938 10.907 1.00 94.75 102 GLU A CA 1
ATOM 795 C C . GLU A 1 102 ? 0.845 3.591 9.527 1.00 94.75 102 GLU A C 1
ATOM 797 O O . GLU A 1 102 ? 0.490 4.752 9.336 1.00 94.75 102 GLU A O 1
ATOM 802 N N . LEU A 1 103 ? 1.305 2.833 8.525 1.00 94.00 103 LEU A N 1
ATOM 803 C CA . LEU A 1 103 ? 1.394 3.322 7.149 1.00 94.00 103 LEU A CA 1
ATOM 804 C C . LEU A 1 103 ? 0.027 3.763 6.611 1.00 94.00 103 LEU A C 1
ATOM 806 O O . LEU A 1 103 ? -0.072 4.844 6.033 1.00 94.00 103 LEU A O 1
ATOM 810 N N . TYR A 1 104 ? -1.019 2.961 6.822 1.00 93.88 104 TYR A N 1
ATOM 811 C CA . TYR A 1 104 ? -2.379 3.326 6.428 1.00 93.88 104 TYR A CA 1
ATOM 812 C C . TYR A 1 104 ? -2.821 4.645 7.074 1.00 93.88 104 TYR A C 1
ATOM 814 O O . TYR A 1 104 ? -3.292 5.542 6.376 1.00 93.88 104 TYR A O 1
ATOM 822 N N . ARG A 1 105 ? -2.622 4.800 8.389 1.00 92.88 105 ARG A N 1
ATOM 823 C CA . ARG A 1 105 ? -2.985 6.027 9.118 1.00 92.88 105 ARG A CA 1
ATOM 824 C C . ARG A 1 105 ? -2.244 7.249 8.590 1.00 92.88 105 ARG A C 1
ATOM 826 O O . ARG A 1 105 ? -2.864 8.298 8.430 1.00 92.88 105 ARG A O 1
ATOM 833 N N . ARG A 1 106 ? -0.951 7.110 8.284 1.00 91.38 106 ARG A N 1
ATOM 834 C CA . ARG A 1 106 ? -0.138 8.185 7.699 1.00 91.38 106 ARG A CA 1
ATOM 835 C C . ARG A 1 106 ? -0.655 8.618 6.330 1.00 91.38 106 ARG A C 1
ATOM 837 O O . ARG A 1 106 ? -0.803 9.812 6.103 1.00 91.38 106 ARG A O 1
ATOM 844 N N . ILE A 1 107 ? -0.962 7.667 5.449 1.00 90.19 107 ILE A N 1
ATOM 845 C CA . ILE A 1 107 ? -1.504 7.967 4.116 1.00 90.19 107 ILE A CA 1
ATOM 846 C C . ILE A 1 107 ? -2.896 8.600 4.237 1.00 90.19 107 ILE A C 1
ATOM 848 O O . ILE A 1 107 ? -3.153 9.650 3.660 1.00 90.19 107 ILE A O 1
ATOM 852 N N . SER A 1 108 ? -3.777 8.018 5.054 1.00 87.50 108 SER A N 1
ATOM 853 C CA . SER A 1 108 ? -5.128 8.544 5.271 1.00 87.50 108 SER A CA 1
AT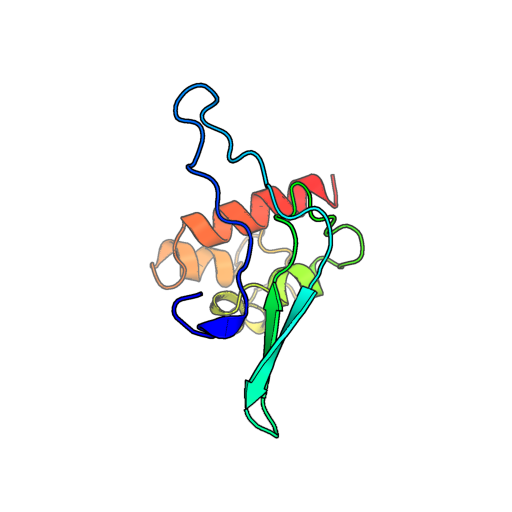OM 854 C C . SER A 1 108 ? -5.134 9.947 5.890 1.00 87.50 108 SER A C 1
ATOM 856 O O . SER A 1 108 ? -6.089 10.685 5.669 1.00 87.50 108 SER A O 1
ATOM 858 N N . ALA A 1 109 ? -4.131 10.313 6.691 1.00 85.25 109 ALA A N 1
ATOM 859 C CA . ALA A 1 109 ? -4.019 11.655 7.256 1.00 85.25 109 ALA A CA 1
ATOM 860 C C . ALA A 1 109 ? -3.507 12.685 6.238 1.00 85.25 109 ALA A C 1
ATOM 862 O O . ALA A 1 109 ? -3.891 13.843 6.328 1.00 85.25 109 ALA A O 1
ATOM 863 N N . ALA A 1 110 ? -2.664 12.269 5.287 1.00 77.81 110 ALA A N 1
ATOM 864 C CA . ALA A 1 110 ? -2.136 13.145 4.242 1.00 77.81 110 ALA A CA 1
ATOM 865 C C . ALA A 1 110 ? -3.179 13.481 3.160 1.00 77.81 110 ALA A C 1
ATOM 867 O O . ALA A 1 110 ? -3.143 14.573 2.610 1.00 77.81 110 ALA A O 1
ATOM 868 N N . GLU A 1 111 ? -4.103 12.558 2.875 1.00 66.31 111 GLU A N 1
ATOM 869 C CA . GLU A 1 111 ? -5.086 12.700 1.785 1.00 66.31 111 GLU A CA 1
ATOM 870 C C . GLU A 1 111 ? -6.455 13.255 2.245 1.00 66.31 111 GLU A C 1
ATOM 872 O O . GLU A 1 111 ? -7.217 13.759 1.426 1.00 66.31 111 GLU A O 1
ATOM 877 N N . TYR A 1 112 ? -6.788 13.188 3.545 1.00 60.59 112 TYR A N 1
ATOM 878 C CA . TYR A 1 112 ? -8.066 13.686 4.104 1.00 60.59 112 TYR A CA 1
ATOM 879 C C . TYR A 1 112 ? -7.879 14.581 5.342 1.00 60.59 112 TYR A C 1
ATOM 881 O O . TYR A 1 112 ? -8.714 14.555 6.256 1.00 60.59 112 TYR A O 1
ATOM 889 N N . GLY A 1 113 ? -6.742 15.277 5.410 1.00 50.75 113 GLY A N 1
ATOM 890 C CA . GLY A 1 113 ? -6.406 16.264 6.440 1.00 50.75 113 GLY A CA 1
ATOM 891 C C . GLY A 1 113 ? -6.909 17.656 6.100 1.00 50.75 113 GLY A C 1
ATOM 892 O O . GLY A 1 113 ? -6.839 18.022 4.908 1.00 50.75 113 GLY A O 1
#

Foldseek 3Di:
DVQQVPPPPDDDDQPPVPVDRPFPDPAWDWDANDPPDIDIDGTDDPDDDPLPDDLVVLQVVLVLCVVQLVVAPDVPDSLADDPRRSSVVCCVVVSDPVVSSVVSNVNCVVNPD

Sequence (113 aa):
NALVPDANAATREISTFLASGKHTTTYARLYRLAATSAIIDCPGMREFGLAHLDWRNLAAGFREFRPYTERCRFPDCRHRNEPGCAVANASATDRIAPRRLELYRRISAAEYG

Radius of gyration: 20.18 Å; chains: 1; bounding box: 48×30×48 Å